Protein AF-A0AAU1T2R9-F1 (afdb_monomer)

Sequence (93 aa):
MIGGNRGLWALRVPLEHLGTRVYPDMFSLPRAYEAFTEDGRLTHPGSHERLADTICGFMRLVRADVEFVCLQRRWYEFPGDRTNAPVTHRTED

Solvent-accessible surface area (backbone atoms only — not comparable to full-atom values): 6170 Å² total; per-residue (Å²): 133,61,65,57,54,49,52,52,56,58,53,47,54,62,42,46,74,72,69,45,88,74,72,88,78,82,87,68,73,76,66,59,94,69,36,49,42,99,90,68,43,62,66,46,65,70,58,46,52,53,48,50,52,49,52,52,53,46,51,50,51,51,46,43,62,71,74,52,64,76,75,57,91,71,81,79,70,54,99,86,59,82,75,90,68,83,87,87,77,88,83,89,128

Structure (mmCIF, N/CA/C/O backbone):
data_AF-A0AAU1T2R9-F1
#
_entry.id   AF-A0AAU1T2R9-F1
#
loop_
_atom_site.group_PDB
_atom_site.id
_atom_site.type_symbol
_atom_site.label_atom_id
_atom_site.label_alt_id
_atom_site.label_comp_id
_atom_site.label_asym_id
_atom_site.label_entity_id
_atom_site.label_seq_id
_atom_site.pdbx_PDB_ins_code
_atom_site.Cartn_x
_atom_site.Cartn_y
_atom_site.Cartn_z
_atom_site.occupancy
_atom_site.B_iso_or_equiv
_atom_site.auth_seq_id
_atom_site.auth_comp_id
_atom_site.auth_asym_id
_atom_site.auth_atom_id
_atom_site.pdbx_PDB_model_num
ATOM 1 N N . MET A 1 1 ? 4.289 14.247 -10.758 1.00 59.75 1 MET A N 1
ATOM 2 C CA . MET A 1 1 ? 3.608 12.960 -10.488 1.00 59.75 1 MET A CA 1
ATOM 3 C C . MET A 1 1 ? 2.321 13.219 -9.704 1.00 59.75 1 MET A C 1
ATOM 5 O O . MET A 1 1 ? 2.327 13.106 -8.490 1.00 59.75 1 MET A O 1
ATOM 9 N N . ILE A 1 2 ? 1.243 13.664 -10.366 1.00 70.44 2 ILE A N 1
ATOM 10 C CA . ILE A 1 2 ? 0.042 14.144 -9.648 1.00 70.44 2 ILE A CA 1
ATOM 11 C C . ILE A 1 2 ? -1.171 13.213 -9.804 1.00 70.44 2 ILE A C 1
ATOM 13 O O . ILE A 1 2 ? -1.980 13.123 -8.891 1.00 70.44 2 ILE A O 1
ATOM 17 N N . GLY A 1 3 ? -1.278 12.460 -10.906 1.00 81.38 3 GLY A N 1
ATOM 18 C CA . GLY A 1 3 ? -2.393 11.526 -11.127 1.00 81.38 3 GLY A CA 1
ATOM 19 C C . GLY A 1 3 ? -2.425 10.363 -10.128 1.00 81.38 3 GLY A C 1
ATOM 20 O O . GLY A 1 3 ? -3.442 10.152 -9.480 1.00 81.38 3 GLY A O 1
ATOM 21 N N . GLY A 1 4 ? -1.295 9.668 -9.944 1.00 85.62 4 GLY A N 1
ATOM 22 C CA . GLY A 1 4 ? -1.203 8.526 -9.023 1.00 85.62 4 GLY A CA 1
ATOM 23 C C . GLY A 1 4 ? -1.517 8.897 -7.571 1.00 85.62 4 GLY A C 1
ATOM 24 O O . GLY A 1 4 ? -2.380 8.285 -6.955 1.00 85.62 4 GLY A O 1
ATOM 25 N N . ASN A 1 5 ? -0.891 9.957 -7.050 1.00 89.69 5 ASN A N 1
ATOM 26 C CA . ASN A 1 5 ? -1.147 10.415 -5.679 1.00 89.69 5 ASN A CA 1
ATOM 27 C C . ASN A 1 5 ? -2.590 10.904 -5.485 1.00 89.69 5 ASN A C 1
ATOM 29 O O . ASN A 1 5 ? -3.197 10.601 -4.465 1.00 89.69 5 ASN A O 1
ATOM 33 N N . ARG A 1 6 ? -3.174 11.596 -6.475 1.00 91.06 6 ARG A N 1
ATOM 34 C CA . ARG A 1 6 ? -4.593 11.986 -6.421 1.00 91.06 6 ARG A CA 1
ATOM 35 C C . ARG A 1 6 ? -5.522 10.779 -6.392 1.00 91.06 6 ARG A C 1
ATOM 37 O O . ARG A 1 6 ? -6.479 10.797 -5.630 1.00 91.06 6 ARG A O 1
ATOM 44 N N . GLY A 1 7 ? -5.233 9.744 -7.182 1.00 92.44 7 GLY A N 1
ATOM 45 C CA . GLY A 1 7 ? -5.990 8.493 -7.162 1.00 92.44 7 GLY A CA 1
ATOM 46 C C . GLY A 1 7 ? -5.948 7.820 -5.790 1.00 92.44 7 GLY A C 1
ATOM 47 O O . GLY A 1 7 ? -6.989 7.431 -5.273 1.00 92.44 7 GLY A O 1
ATOM 48 N N . LEU A 1 8 ? -4.771 7.762 -5.160 1.00 94.06 8 LEU A N 1
ATOM 49 C CA . LEU A 1 8 ? -4.618 7.199 -3.815 1.00 94.06 8 LEU A CA 1
ATOM 50 C C . LEU A 1 8 ? -5.344 8.025 -2.744 1.00 94.06 8 LEU A C 1
ATOM 52 O O . LEU A 1 8 ? -6.028 7.457 -1.896 1.00 94.06 8 LEU A O 1
ATOM 56 N N . TRP A 1 9 ? -5.272 9.357 -2.803 1.00 92.00 9 TRP A N 1
ATOM 57 C CA . TRP A 1 9 ? -6.032 10.220 -1.891 1.00 92.00 9 TRP A CA 1
ATOM 58 C C . TRP A 1 9 ? -7.540 10.085 -2.079 1.00 92.00 9 TRP A C 1
ATOM 60 O O . TRP A 1 9 ? -8.270 10.016 -1.094 1.00 92.00 9 TRP A O 1
ATOM 70 N N . ALA A 1 10 ? -8.004 10.002 -3.325 1.00 95.44 10 ALA A N 1
ATOM 71 C CA . ALA A 1 10 ? -9.411 9.777 -3.621 1.00 95.44 10 ALA A CA 1
ATOM 72 C C . ALA A 1 10 ? -9.881 8.400 -3.132 1.00 95.44 10 ALA A C 1
ATOM 74 O O . ALA A 1 10 ? -10.983 8.305 -2.608 1.00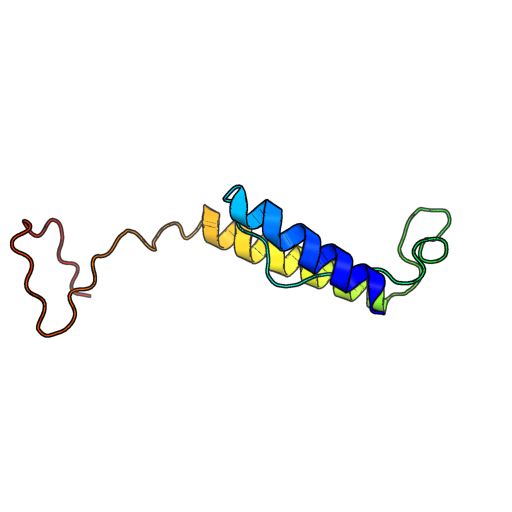 95.44 10 ALA A O 1
ATOM 75 N N . LEU A 1 11 ? -9.049 7.358 -3.254 1.00 95.12 11 LEU A N 1
ATOM 76 C CA . LEU A 1 11 ? -9.347 6.002 -2.781 1.00 95.12 11 LEU A CA 1
ATOM 77 C C . LEU A 1 11 ? -9.370 5.900 -1.250 1.00 95.12 11 LEU A C 1
ATOM 79 O O . LEU A 1 11 ? -10.156 5.133 -0.697 1.00 95.12 11 LEU A O 1
ATOM 83 N N . ARG A 1 12 ? -8.543 6.687 -0.554 1.00 95.56 12 ARG A N 1
ATOM 84 C CA . ARG A 1 12 ? -8.511 6.714 0.913 1.00 95.56 12 ARG A CA 1
ATOM 85 C C . ARG A 1 12 ? -9.876 7.058 1.508 1.00 95.56 12 ARG A C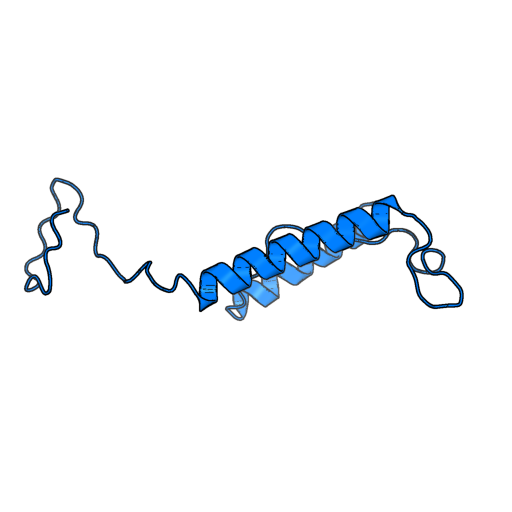 1
ATOM 87 O O . ARG A 1 12 ? -10.312 6.388 2.436 1.00 95.56 12 ARG A O 1
ATOM 94 N N . VAL A 1 13 ? -10.553 8.062 0.948 1.00 94.44 13 VAL A N 1
ATOM 95 C CA . VAL A 1 13 ? -11.834 8.566 1.465 1.00 94.44 13 VAL A CA 1
ATOM 96 C C . VAL A 1 13 ? -12.882 7.450 1.615 1.00 94.44 13 VAL A C 1
ATOM 98 O O . VAL A 1 13 ? -13.323 7.228 2.742 1.00 94.44 13 VAL A O 1
ATOM 101 N N . PRO A 1 14 ? -13.286 6.711 0.563 1.00 97.19 14 PRO A N 1
ATOM 102 C CA . PRO A 1 14 ? -14.278 5.650 0.702 1.00 97.19 14 PRO A CA 1
ATOM 103 C C . PRO A 1 14 ? -13.788 4.475 1.559 1.00 97.19 14 PRO A C 1
ATOM 105 O O . PRO A 1 14 ? -14.593 3.906 2.287 1.00 97.19 14 PRO A O 1
ATOM 108 N N . LEU A 1 15 ? -12.495 4.122 1.532 1.00 95.75 15 LEU A N 1
ATOM 109 C CA . LEU A 1 15 ? -11.966 3.043 2.378 1.00 95.75 15 LEU A CA 1
ATOM 110 C C . LEU A 1 15 ? -12.117 3.361 3.870 1.00 95.75 15 LEU A C 1
ATOM 112 O O . LEU A 1 15 ? -12.573 2.514 4.639 1.00 95.75 15 LEU A O 1
ATOM 116 N N . GLU A 1 16 ? -11.794 4.589 4.271 1.00 95.12 16 GLU A N 1
ATOM 117 C CA . GLU A 1 16 ? -11.967 5.037 5.655 1.00 95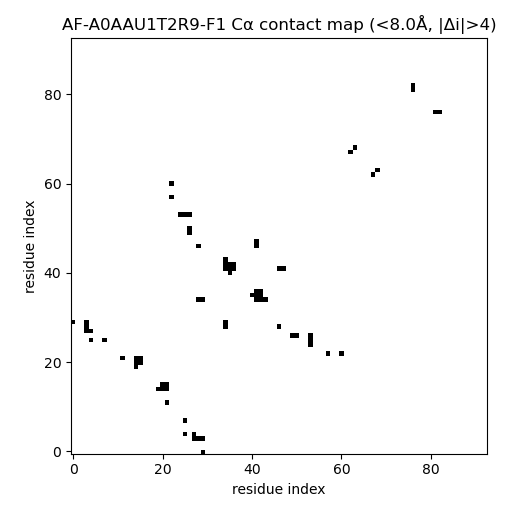.12 16 GLU A CA 1
ATOM 118 C C . GLU A 1 16 ? -13.450 5.130 6.041 1.00 95.12 16 GLU A C 1
ATOM 120 O O . GLU A 1 16 ? -13.811 4.737 7.149 1.00 95.12 16 GLU A O 1
ATOM 125 N N . HIS A 1 17 ? -14.333 5.541 5.121 1.00 93.44 17 HIS A N 1
ATOM 126 C CA . HIS A 1 17 ? -15.787 5.519 5.356 1.00 93.44 17 HIS A CA 1
ATOM 127 C C . HIS A 1 17 ? -16.342 4.099 5.551 1.00 93.44 17 HIS A C 1
ATOM 129 O O . HIS A 1 17 ? -17.331 3.924 6.258 1.00 93.44 17 HIS A O 1
ATOM 135 N N . LEU A 1 18 ? -15.702 3.083 4.966 1.00 96.75 18 LEU A N 1
ATOM 136 C CA . LEU A 1 18 ? -16.033 1.671 5.181 1.00 96.75 18 LEU A CA 1
ATOM 137 C C . LEU A 1 18 ? -15.420 1.096 6.472 1.00 96.75 18 LEU A C 1
ATOM 139 O O . LEU A 1 18 ? -15.534 -0.101 6.723 1.00 96.75 18 LEU A O 1
ATOM 143 N N . GLY A 1 19 ? -14.760 1.922 7.290 1.00 92.62 19 GLY A N 1
ATOM 144 C CA . GLY A 1 19 ? -14.113 1.499 8.533 1.00 92.62 19 GLY A CA 1
ATOM 145 C C . GLY A 1 19 ? -12.739 0.854 8.339 1.00 92.62 19 GLY A C 1
ATOM 146 O O . GLY A 1 19 ? -12.193 0.285 9.283 1.00 92.62 19 GLY A O 1
ATOM 147 N N . THR A 1 20 ? -12.152 0.936 7.140 1.00 93.12 20 THR A N 1
ATOM 148 C CA . THR A 1 20 ? -10.799 0.420 6.895 1.00 93.12 20 THR A CA 1
ATOM 149 C C . THR A 1 20 ? -9.761 1.351 7.516 1.00 93.12 20 THR A C 1
ATOM 151 O O . THR A 1 20 ? -9.735 2.547 7.223 1.00 93.12 20 THR A O 1
ATOM 154 N 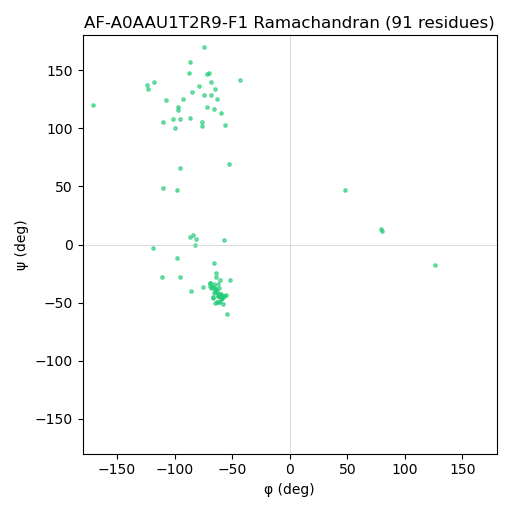N . ARG A 1 21 ? -8.837 0.802 8.312 1.00 91.19 21 ARG A N 1
ATOM 155 C CA . ARG A 1 21 ? -7.636 1.527 8.748 1.00 91.19 21 ARG A CA 1
ATOM 156 C C . ARG A 1 21 ? -6.627 1.584 7.600 1.00 91.19 21 ARG A C 1
ATOM 158 O O . ARG A 1 21 ? -5.937 0.605 7.326 1.00 91.19 21 ARG A O 1
ATOM 165 N N . VAL A 1 22 ? -6.538 2.727 6.926 1.00 93.00 22 VAL A N 1
ATOM 166 C CA . VAL A 1 22 ? -5.609 2.9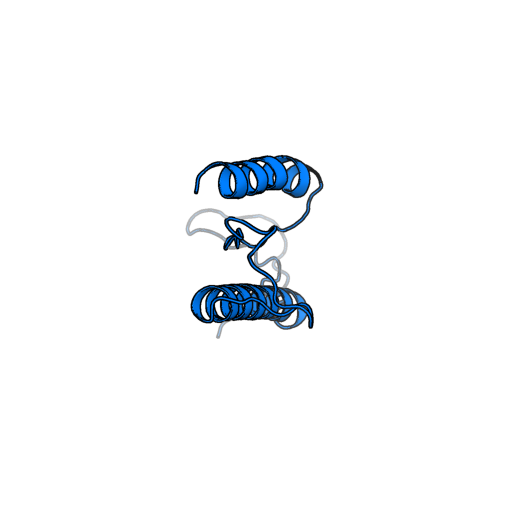31 5.802 1.00 93.00 22 VAL A CA 1
ATOM 167 C C . VAL A 1 22 ? -4.224 3.336 6.321 1.00 93.00 22 VAL A C 1
ATOM 169 O O . VAL A 1 22 ? -4.103 4.231 7.157 1.00 93.00 22 VAL A O 1
ATOM 172 N N . TYR A 1 23 ? -3.169 2.680 5.829 1.00 94.88 23 TYR A N 1
ATOM 173 C CA . TYR A 1 23 ? -1.783 3.044 6.140 1.00 94.88 23 TYR A CA 1
ATOM 174 C C . TYR A 1 23 ? -1.448 4.437 5.568 1.00 94.88 23 TYR A C 1
ATOM 176 O O . TYR A 1 23 ? -1.806 4.705 4.419 1.00 94.88 23 TYR A O 1
ATOM 184 N N . PRO A 1 24 ? -0.811 5.342 6.339 1.00 92.06 24 PRO A N 1
ATOM 185 C CA . PRO A 1 24 ? -0.631 6.734 5.925 1.00 92.06 24 PRO A CA 1
ATOM 186 C C . PRO A 1 24 ? 0.345 6.914 4.759 1.00 92.06 24 PRO A C 1
ATOM 188 O O . PRO A 1 24 ? 0.111 7.781 3.912 1.00 92.06 24 PRO A O 1
ATOM 191 N N . ASP A 1 25 ? 1.413 6.114 4.699 1.00 94.31 25 ASP A N 1
ATOM 192 C CA . ASP A 1 25 ? 2.405 6.243 3.635 1.00 94.31 25 ASP A CA 1
ATOM 193 C C . ASP A 1 25 ? 1.899 5.583 2.353 1.00 94.31 25 ASP A C 1
ATOM 195 O O . ASP A 1 25 ? 1.335 4.487 2.349 1.00 94.31 25 ASP A O 1
ATOM 199 N N . MET A 1 26 ? 2.110 6.279 1.238 1.00 92.94 26 MET A N 1
ATOM 200 C CA . MET A 1 26 ? 1.565 5.916 -0.062 1.00 92.94 26 MET A CA 1
ATOM 201 C C . MET A 1 26 ? 2.678 5.748 -1.089 1.00 92.94 26 MET A C 1
ATOM 203 O O . MET A 1 26 ? 3.534 6.619 -1.263 1.00 92.94 26 MET A O 1
ATOM 207 N N . PHE A 1 27 ? 2.605 4.656 -1.845 1.00 94.88 27 PHE A N 1
ATOM 208 C CA . PHE A 1 27 ? 3.479 4.404 -2.980 1.00 94.88 27 PHE A CA 1
ATOM 209 C C . PHE A 1 27 ? 2.706 4.579 -4.287 1.00 94.88 27 PHE A C 1
ATOM 211 O O . PHE A 1 27 ? 1.695 3.919 -4.516 1.00 94.88 27 PHE A O 1
ATOM 218 N N . SER A 1 28 ? 3.199 5.445 -5.173 1.00 93.38 28 SER A N 1
ATOM 219 C CA . SER A 1 28 ? 2.715 5.534 -6.550 1.00 93.38 28 SER A CA 1
ATOM 220 C C . SER A 1 28 ? 3.866 5.356 -7.535 1.00 93.38 28 SER A C 1
ATOM 222 O O . SER A 1 28 ? 4.961 5.895 -7.350 1.00 93.38 28 SER A O 1
ATOM 224 N N . LEU A 1 29 ? 3.601 4.574 -8.583 1.00 93.38 29 LEU A N 1
ATOM 225 C CA . LEU A 1 29 ? 4.576 4.203 -9.601 1.00 93.38 29 LEU A CA 1
ATOM 226 C C . LEU A 1 29 ? 4.366 5.051 -10.866 1.00 93.38 29 LEU A C 1
ATOM 228 O O . LEU A 1 29 ? 3.368 4.865 -11.570 1.00 93.38 29 LEU A O 1
ATOM 232 N N . PRO A 1 30 ? 5.257 6.008 -11.175 1.00 89.69 30 PRO A N 1
ATOM 233 C CA . PRO A 1 30 ? 5.171 6.760 -12.420 1.00 89.69 30 PRO A CA 1
ATOM 234 C C . PRO A 1 30 ? 5.512 5.862 -13.613 1.00 89.69 30 PRO A C 1
ATOM 236 O O . PRO A 1 30 ? 6.356 4.980 -13.500 1.00 89.69 30 PRO A O 1
ATOM 239 N N . ARG A 1 31 ? 4.876 6.118 -14.768 1.00 91.00 31 ARG A N 1
ATOM 240 C CA . ARG A 1 31 ? 5.107 5.376 -16.025 1.00 91.00 31 ARG A CA 1
ATOM 241 C C . ARG A 1 31 ? 5.081 3.853 -15.831 1.00 91.00 31 ARG A C 1
ATOM 243 O O . ARG A 1 31 ? 5.948 3.150 -16.330 1.00 91.00 31 ARG A O 1
ATOM 250 N N . ALA A 1 32 ? 4.072 3.344 -15.120 1.00 91.19 32 ALA A N 1
ATOM 251 C CA . ALA A 1 32 ? 3.969 1.922 -14.783 1.00 91.19 32 ALA A CA 1
ATOM 252 C C . ALA A 1 32 ? 4.108 0.980 -15.998 1.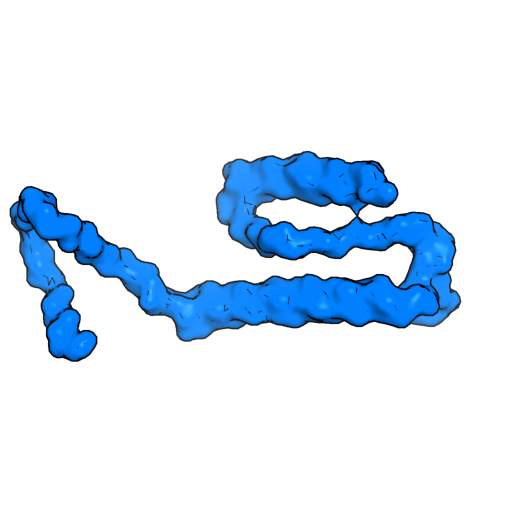00 91.19 32 ALA A C 1
ATOM 254 O O . ALA A 1 32 ? 4.653 -0.103 -15.855 1.00 91.19 32 ALA A O 1
ATOM 255 N N . TYR A 1 33 ? 3.696 1.413 -17.194 1.00 91.44 33 TYR A N 1
ATOM 256 C CA . TYR A 1 33 ? 3.823 0.653 -18.445 1.00 91.44 33 TYR A CA 1
ATOM 257 C C . TYR A 1 33 ? 5.275 0.408 -18.914 1.00 91.44 33 TYR A C 1
ATOM 259 O O . TYR A 1 33 ? 5.495 -0.457 -19.750 1.00 91.44 33 TYR A O 1
ATOM 267 N N . GLU A 1 34 ? 6.257 1.133 -18.374 1.00 94.88 34 GLU A N 1
ATOM 268 C CA . GLU A 1 34 ? 7.700 0.948 -18.622 1.00 94.88 34 GLU A CA 1
ATOM 269 C C . GLU A 1 34 ? 8.480 0.606 -17.340 1.00 94.88 34 GLU A C 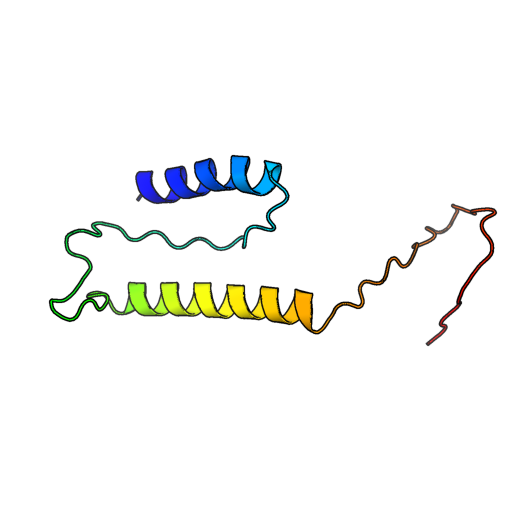1
ATOM 271 O O . GLU A 1 34 ? 9.696 0.422 -17.356 1.00 94.88 34 GLU A O 1
ATOM 276 N N . ALA A 1 35 ? 7.804 0.576 -16.192 1.00 94.75 35 ALA A N 1
ATOM 277 C CA . ALA A 1 35 ? 8.455 0.465 -14.892 1.00 94.75 35 ALA A CA 1
ATOM 278 C C . ALA A 1 35 ? 8.814 -0.977 -14.511 1.00 94.75 35 ALA A C 1
ATOM 280 O O . ALA A 1 35 ? 9.368 -1.190 -13.431 1.00 94.75 35 ALA A O 1
ATOM 281 N N . PHE A 1 36 ? 8.497 -1.944 -15.374 1.00 96.69 36 PHE A N 1
ATOM 282 C CA . PHE A 1 36 ? 8.715 -3.363 -15.136 1.00 96.69 36 PHE A CA 1
ATOM 283 C C . PHE A 1 36 ? 9.680 -3.966 -16.157 1.00 96.69 36 PHE A C 1
ATOM 285 O O . PHE A 1 36 ? 9.638 -3.635 -17.341 1.00 96.69 36 PHE A O 1
ATOM 292 N N . THR A 1 37 ? 10.556 -4.842 -15.682 1.00 96.00 37 THR A N 1
ATOM 293 C CA . THR A 1 37 ? 11.379 -5.730 -16.502 1.00 96.00 37 THR A CA 1
ATOM 294 C C . THR A 1 37 ? 10.530 -6.876 -17.060 1.00 96.00 37 THR A C 1
ATOM 296 O O . THR A 1 37 ? 9.394 -7.091 -16.634 1.00 96.00 37 THR A O 1
ATOM 299 N N . GLU A 1 38 ? 11.084 -7.650 -17.994 1.00 95.19 38 GLU A N 1
ATOM 300 C CA . GLU A 1 38 ? 10.401 -8.814 -18.577 1.00 95.19 38 GLU A CA 1
ATOM 301 C C . GLU A 1 38 ? 10.054 -9.890 -17.529 1.00 95.19 38 GLU A C 1
ATOM 303 O O . GLU A 1 38 ? 9.018 -10.542 -17.625 1.00 95.19 38 GLU A O 1
ATOM 308 N N . ASP A 1 39 ? 10.858 -10.017 -16.469 1.00 95.31 39 ASP A N 1
ATOM 309 C CA . ASP A 1 39 ? 10.601 -10.889 -15.316 1.00 95.31 39 ASP A CA 1
ATOM 310 C C . ASP A 1 39 ? 9.678 -10.259 -14.250 1.00 95.31 39 ASP A C 1
ATOM 312 O O . ASP A 1 39 ? 9.498 -10.820 -13.169 1.00 95.31 39 ASP A O 1
ATOM 316 N N . GLY A 1 40 ? 9.076 -9.098 -14.536 1.00 93.12 40 GLY A N 1
ATOM 317 C CA . GLY A 1 40 ? 8.075 -8.451 -13.684 1.00 93.12 40 GLY A CA 1
ATOM 318 C C . GLY A 1 40 ? 8.637 -7.684 -12.484 1.00 93.12 40 GLY A C 1
ATOM 319 O O . GLY A 1 40 ? 7.881 -7.311 -11.585 1.00 93.12 40 GLY A O 1
ATOM 320 N N . ARG A 1 41 ? 9.948 -7.423 -12.439 1.00 94.69 41 ARG A N 1
ATOM 321 C CA . ARG A 1 41 ? 10.584 -6.624 -11.379 1.00 94.69 41 ARG A CA 1
ATOM 322 C C . ARG A 1 41 ? 10.532 -5.142 -11.702 1.00 94.69 41 ARG A C 1
ATOM 324 O O . ARG A 1 41 ? 10.454 -4.753 -12.859 1.00 94.69 41 ARG A O 1
ATOM 331 N N . LEU A 1 42 ? 10.634 -4.296 -10.679 1.00 95.88 42 LEU A N 1
ATOM 332 C CA . LEU A 1 42 ? 10.770 -2.856 -10.890 1.00 95.88 42 LEU A CA 1
ATOM 333 C C . LEU A 1 42 ? 12.130 -2.533 -11.516 1.00 95.88 42 LEU A C 1
ATOM 335 O O . LEU A 1 42 ? 13.167 -2.929 -10.987 1.00 95.88 42 LEU A O 1
ATOM 339 N N . THR A 1 43 ? 12.124 -1.772 -12.609 1.00 95.00 43 THR A N 1
ATOM 340 C CA . THR A 1 43 ? 13.345 -1.396 -13.344 1.00 95.00 43 THR A CA 1
ATOM 341 C C . THR A 1 43 ? 14.228 -0.432 -12.557 1.00 95.00 43 THR A C 1
ATOM 343 O O . THR A 1 43 ? 15.451 -0.481 -12.663 1.00 95.00 43 THR A O 1
ATOM 346 N N . HIS A 1 44 ? 13.622 0.451 -11.758 1.00 94.12 44 HIS A N 1
ATOM 347 C CA . HIS A 1 44 ? 14.338 1.477 -11.007 1.00 94.12 44 HIS A CA 1
ATOM 348 C C . HIS A 1 44 ? 14.595 1.036 -9.553 1.00 94.12 44 HIS A C 1
ATOM 350 O O . HIS A 1 44 ? 13.630 0.907 -8.788 1.00 94.12 44 HIS A O 1
ATOM 356 N N . PRO A 1 45 ? 15.864 0.912 -9.106 1.00 92.69 45 PRO A N 1
ATOM 357 C CA . PRO A 1 45 ? 16.199 0.490 -7.741 1.00 92.69 45 PRO A CA 1
ATOM 358 C C . PRO A 1 45 ? 15.542 1.354 -6.657 1.00 92.69 45 PRO A C 1
ATOM 360 O O . PRO A 1 45 ? 14.917 0.833 -5.743 1.00 92.69 45 PRO A O 1
ATOM 363 N N . GLY A 1 46 ? 15.540 2.680 -6.823 1.00 94.56 46 GLY A N 1
ATOM 364 C CA . GLY A 1 46 ? 14.867 3.577 -5.873 1.00 94.56 46 GLY A CA 1
ATOM 365 C C . GLY A 1 46 ? 13.340 3.396 -5.786 1.00 94.56 46 GLY A C 1
ATOM 366 O O . GLY A 1 46 ? 12.742 3.708 -4.760 1.00 94.56 46 GLY A O 1
ATOM 367 N N . SER A 1 47 ? 12.675 2.881 -6.829 1.00 94.19 47 SER A N 1
ATOM 368 C CA . SER A 1 47 ? 11.249 2.526 -6.742 1.00 94.19 47 SER A CA 1
ATOM 369 C C . SER A 1 47 ? 11.059 1.2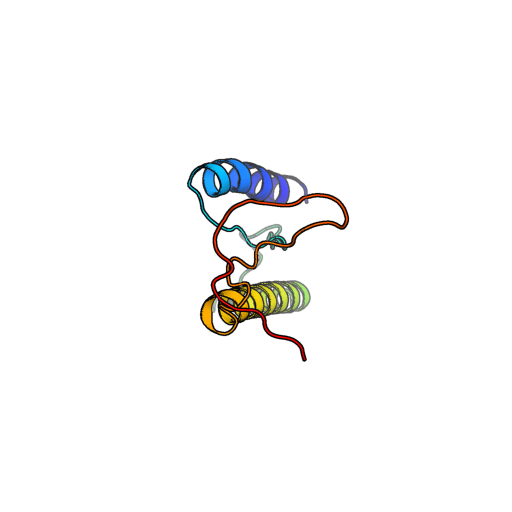30 -5.965 1.00 94.19 47 SER A C 1
ATOM 371 O O . SER A 1 47 ? 10.106 1.124 -5.198 1.00 94.19 47 SER A O 1
ATOM 373 N N . HIS A 1 48 ? 11.978 0.279 -6.136 1.00 94.81 48 HIS A N 1
ATOM 374 C CA . HIS A 1 48 ? 12.003 -0.960 -5.372 1.00 94.81 48 HIS A CA 1
ATOM 375 C C . HIS A 1 48 ? 12.227 -0.698 -3.877 1.00 94.81 48 HIS A C 1
ATOM 377 O O . HIS A 1 48 ? 11.444 -1.172 -3.061 1.00 94.81 48 HIS A O 1
ATOM 383 N N . GLU A 1 49 ? 13.229 0.107 -3.519 1.00 96.19 49 GLU A N 1
ATOM 384 C CA . GLU A 1 49 ? 13.517 0.496 -2.129 1.00 96.19 49 GLU A CA 1
ATOM 385 C C . GLU A 1 49 ? 12.316 1.188 -1.478 1.00 96.19 49 GLU A C 1
ATOM 387 O O . GLU A 1 49 ? 11.829 0.743 -0.444 1.00 96.19 49 GLU A O 1
ATOM 392 N N . ARG A 1 50 ? 11.746 2.205 -2.134 1.00 95.69 50 ARG A N 1
ATOM 393 C CA . ARG A 1 50 ? 10.574 2.919 -1.604 1.00 95.69 50 ARG A CA 1
ATOM 394 C C . ARG A 1 50 ? 9.351 2.021 -1.427 1.00 95.69 50 ARG A C 1
ATOM 396 O O . ARG A 1 50 ? 8.592 2.209 -0.476 1.00 95.69 50 ARG A O 1
ATOM 403 N N . LEU A 1 51 ? 9.124 1.080 -2.345 1.00 96.06 51 LEU A N 1
ATOM 404 C CA . LEU A 1 51 ? 8.043 0.106 -2.209 1.00 96.06 51 LEU A CA 1
ATOM 405 C C . LEU A 1 51 ? 8.308 -0.834 -1.026 1.00 96.06 51 LEU A C 1
ATOM 407 O O . LEU A 1 51 ? 7.407 -1.048 -0.216 1.00 96.06 51 LEU A O 1
ATOM 411 N N . ALA A 1 52 ? 9.533 -1.350 -0.905 1.00 96.88 52 ALA A N 1
ATOM 412 C CA . ALA A 1 52 ? 9.938 -2.212 0.199 1.00 96.88 52 ALA A CA 1
ATOM 413 C C . ALA A 1 52 ? 9.763 -1.508 1.552 1.00 96.88 52 ALA A C 1
ATOM 415 O O . ALA A 1 52 ? 9.132 -2.069 2.445 1.00 96.88 52 ALA A O 1
ATOM 416 N N . ASP A 1 53 ? 10.206 -0.255 1.675 1.00 97.62 53 ASP A N 1
ATOM 417 C CA . ASP A 1 53 ? 10.046 0.550 2.889 1.00 97.62 53 ASP A CA 1
ATOM 418 C C . ASP A 1 53 ? 8.571 0.763 3.246 1.00 97.62 53 ASP A C 1
ATOM 420 O O . ASP A 1 53 ? 8.182 0.597 4.404 1.00 97.62 53 ASP A O 1
ATOM 424 N N . THR A 1 54 ? 7.729 1.057 2.247 1.00 97.62 54 THR A N 1
ATOM 425 C CA . THR A 1 54 ? 6.280 1.232 2.444 1.00 97.62 54 THR A CA 1
ATOM 426 C C . THR A 1 54 ? 5.639 -0.060 2.965 1.00 97.62 54 THR A C 1
ATOM 428 O O . THR A 1 54 ? 4.854 -0.028 3.913 1.00 97.62 54 THR A O 1
ATOM 431 N N . ILE A 1 55 ? 6.000 -1.215 2.392 1.00 97.62 55 ILE A N 1
ATOM 432 C CA . ILE A 1 55 ? 5.501 -2.528 2.830 1.00 97.62 55 ILE A CA 1
ATOM 433 C C . ILE A 1 55 ? 6.011 -2.855 4.237 1.00 97.62 55 ILE A C 1
ATOM 435 O O . ILE A 1 55 ? 5.229 -3.275 5.088 1.00 97.62 55 ILE A O 1
ATOM 439 N N . CYS A 1 56 ? 7.297 -2.642 4.520 1.00 98.25 56 CYS A N 1
ATOM 440 C CA . CYS A 1 56 ? 7.864 -2.867 5.847 1.00 98.25 56 CYS A CA 1
ATOM 441 C C . CYS A 1 56 ? 7.181 -1.994 6.907 1.00 98.25 56 CYS A C 1
ATOM 443 O O . CYS A 1 56 ? 6.862 -2.482 7.993 1.00 98.25 56 CYS A O 1
ATOM 445 N N . GLY A 1 57 ? 6.923 -0.723 6.598 1.00 97.12 57 GLY A N 1
ATOM 446 C CA . GLY A 1 57 ? 6.186 0.189 7.463 1.00 97.12 57 GLY A CA 1
ATOM 447 C C . GLY A 1 57 ? 4.743 -0.261 7.711 1.00 97.12 57 GLY A C 1
ATOM 448 O O . GLY A 1 57 ? 4.300 -0.298 8.862 1.00 97.12 57 GLY A O 1
ATOM 449 N N . PHE A 1 58 ? 4.039 -0.703 6.665 1.00 97.00 58 PHE A N 1
ATOM 450 C CA . PHE A 1 58 ? 2.704 -1.289 6.792 1.00 97.00 58 PHE A CA 1
ATOM 451 C C . PHE A 1 58 ? 2.707 -2.539 7.682 1.00 97.00 58 PHE A C 1
ATOM 453 O O . PHE A 1 58 ? 1.907 -2.637 8.610 1.00 97.00 58 PHE A O 1
ATOM 460 N N . MET A 1 59 ? 3.649 -3.461 7.470 1.00 97.44 59 MET A N 1
ATOM 461 C CA . MET A 1 59 ? 3.768 -4.677 8.281 1.00 97.44 59 MET A CA 1
ATOM 462 C C . MET A 1 59 ? 4.074 -4.365 9.746 1.00 97.44 59 MET A C 1
ATOM 464 O O . MET A 1 59 ? 3.571 -5.055 10.627 1.00 97.44 59 MET A O 1
ATOM 468 N N . ARG A 1 60 ? 4.844 -3.307 10.036 1.00 94.62 60 ARG A N 1
ATOM 469 C CA . ARG A 1 60 ? 5.050 -2.831 11.413 1.00 94.62 60 ARG A CA 1
ATOM 470 C C . ARG A 1 60 ? 3.757 -2.314 12.039 1.00 94.62 60 ARG A C 1
ATOM 472 O O . ARG A 1 60 ? 3.521 -2.605 13.207 1.00 94.62 60 ARG A O 1
ATOM 479 N N . LEU A 1 61 ? 2.919 -1.593 11.285 1.00 92.00 61 LEU A N 1
ATOM 480 C CA . LEU A 1 61 ? 1.603 -1.163 11.768 1.00 92.00 61 LEU A CA 1
ATOM 481 C C . LEU A 1 61 ? 0.709 -2.368 12.073 1.00 92.00 61 LEU A C 1
ATOM 483 O O . LEU A 1 61 ? 0.147 -2.435 13.160 1.00 92.00 61 LEU A O 1
ATOM 487 N N . VAL A 1 62 ? 0.603 -3.319 11.140 1.00 93.19 62 VAL A N 1
ATOM 488 C CA . VAL A 1 62 ? -0.197 -4.542 11.325 1.00 93.19 62 VAL A CA 1
ATOM 489 C C . VAL A 1 62 ? 0.303 -5.328 12.530 1.00 93.19 62 VAL A C 1
ATOM 491 O O . VAL A 1 62 ? -0.484 -5.720 13.384 1.00 93.19 62 VAL A O 1
ATOM 494 N N . ARG A 1 63 ? 1.623 -5.509 12.641 1.00 92.00 63 ARG A N 1
ATOM 495 C CA . ARG A 1 63 ? 2.240 -6.165 13.791 1.00 92.00 63 ARG A CA 1
ATOM 496 C C . ARG A 1 63 ? 1.880 -5.458 15.089 1.00 92.00 63 ARG A C 1
ATOM 498 O O . ARG A 1 63 ? 1.541 -6.123 16.056 1.00 92.00 63 ARG A O 1
ATOM 505 N N . ALA A 1 64 ? 1.925 -4.128 15.111 1.00 88.81 64 ALA A N 1
ATOM 506 C CA . ALA A 1 64 ? 1.567 -3.384 16.305 1.00 88.81 64 ALA A CA 1
ATOM 507 C C . ALA A 1 64 ? 0.084 -3.520 16.674 1.00 88.81 64 ALA A C 1
ATOM 509 O O . ALA A 1 64 ? -0.239 -3.624 17.851 1.00 88.81 64 ALA A O 1
ATOM 510 N N . ASP A 1 65 ? -0.797 -3.569 15.679 1.00 85.88 65 ASP A N 1
ATOM 511 C CA . ASP A 1 65 ? -2.238 -3.749 15.869 1.00 85.88 65 ASP A CA 1
ATOM 512 C C . ASP A 1 65 ? -2.582 -5.157 16.397 1.00 85.88 65 ASP A C 1
ATOM 514 O O . ASP A 1 65 ? -3.437 -5.296 17.267 1.00 85.88 65 ASP A O 1
ATOM 518 N N . VAL A 1 66 ? -1.869 -6.192 15.933 1.00 87.62 66 VAL A N 1
ATOM 519 C CA . VAL A 1 66 ? -2.104 -7.595 16.323 1.00 87.62 66 VAL A CA 1
ATOM 520 C C . VAL A 1 66 ? -1.371 -7.995 17.607 1.00 87.62 66 VAL A C 1
ATOM 522 O O . VAL A 1 66 ? -1.919 -8.739 18.417 1.00 87.62 66 VAL A O 1
ATOM 525 N N . GLU A 1 67 ? -0.131 -7.544 17.805 1.00 83.94 67 GLU A N 1
ATOM 526 C CA . GLU A 1 67 ? 0.715 -7.976 18.928 1.00 83.94 67 GLU A CA 1
ATOM 527 C C . GLU A 1 67 ? 0.657 -7.019 20.129 1.00 83.94 67 GLU A C 1
ATOM 529 O O . GLU A 1 67 ? 0.820 -7.462 21.265 1.00 83.94 67 GLU A O 1
ATOM 534 N N . PHE A 1 68 ? 0.389 -5.723 19.918 1.00 75.50 68 PHE A N 1
ATOM 535 C CA . PHE A 1 68 ? 0.313 -4.716 20.986 1.00 75.50 68 PHE A CA 1
ATOM 536 C C . PHE A 1 68 ? -1.125 -4.227 21.213 1.00 75.50 68 PHE A C 1
ATOM 538 O O . PHE A 1 68 ? -1.367 -3.030 21.362 1.00 75.50 68 PHE A O 1
ATOM 545 N N . VAL A 1 69 ? -2.077 -5.163 21.332 1.00 58.72 69 VAL A N 1
ATOM 546 C CA . VAL A 1 69 ? -3.524 -4.951 21.613 1.00 58.72 69 VAL A CA 1
ATOM 547 C C . VAL A 1 69 ? -3.802 -4.168 22.927 1.00 58.72 69 VAL A C 1
ATOM 549 O O . VAL A 1 69 ? -4.941 -3.902 23.306 1.00 58.72 69 VAL A O 1
ATOM 552 N N . CYS A 1 70 ? -2.766 -3.701 23.621 1.00 53.91 70 CYS A N 1
ATOM 553 C CA . CYS A 1 70 ? -2.816 -3.000 24.897 1.00 53.91 70 CYS A CA 1
ATOM 554 C C . CYS A 1 70 ? -2.733 -1.467 24.769 1.00 53.91 70 CYS A C 1
ATOM 556 O O . CYS A 1 70 ? -2.056 -0.818 25.558 1.00 53.91 70 CYS A O 1
ATOM 558 N N . LEU A 1 71 ? -3.502 -0.859 23.870 1.00 49.00 71 LEU A N 1
ATOM 559 C CA . LEU A 1 71 ? -4.325 0.264 24.328 1.00 49.00 71 LEU A CA 1
ATOM 560 C C . LEU A 1 71 ? -5.701 -0.326 24.629 1.00 49.00 71 LEU A C 1
ATOM 562 O O . LEU A 1 71 ? -6.695 -0.045 23.961 1.00 49.00 71 LEU A O 1
ATOM 566 N N . GLN A 1 72 ? -5.743 -1.188 25.657 1.00 46.53 72 GLN A N 1
ATOM 567 C CA . GLN A 1 72 ? -6.983 -1.440 26.381 1.00 46.53 72 GLN A CA 1
ATOM 568 C C . GLN A 1 72 ? -7.648 -0.085 26.602 1.00 46.53 72 GLN A C 1
ATOM 570 O O . GLN A 1 72 ? -6.941 0.889 26.857 1.00 46.53 72 GLN A O 1
ATOM 575 N N . ARG A 1 73 ? -8.976 -0.032 26.494 1.00 48.00 73 ARG A N 1
ATOM 576 C CA . ARG A 1 73 ? -9.831 1.113 26.831 1.00 48.00 73 ARG A CA 1
ATOM 577 C C . ARG A 1 73 ? -9.567 1.608 28.265 1.00 48.00 73 ARG A C 1
ATOM 579 O O . ARG A 1 73 ? -10.397 1.434 29.152 1.00 48.00 73 ARG A O 1
ATOM 586 N N . ARG A 1 74 ? -8.400 2.191 28.515 1.00 50.31 74 ARG A N 1
ATOM 587 C CA . ARG A 1 74 ? -8.055 2.883 29.739 1.00 50.31 74 ARG A CA 1
ATOM 588 C C . ARG A 1 74 ? -8.774 4.206 29.618 1.00 50.31 74 ARG A C 1
ATOM 590 O O . ARG A 1 74 ? -8.436 5.048 28.792 1.00 50.31 74 ARG A O 1
ATOM 597 N N . TRP A 1 75 ? -9.848 4.318 30.382 1.00 51.19 75 TRP A N 1
ATOM 598 C CA . TRP A 1 75 ? -10.451 5.601 30.666 1.00 51.19 75 TRP A CA 1
ATOM 599 C C . TRP A 1 75 ? -9.386 6.442 31.364 1.00 51.19 75 TRP A C 1
ATOM 601 O O . TRP A 1 75 ? -8.934 6.094 32.452 1.00 51.19 75 TRP A O 1
ATOM 611 N N . TYR A 1 76 ? -8.935 7.497 30.695 1.00 55.59 76 TYR A N 1
ATOM 612 C CA . TYR A 1 76 ? -8.090 8.505 31.312 1.00 55.59 76 TYR A CA 1
ATOM 613 C C . TYR A 1 76 ? -9.023 9.526 31.964 1.00 55.59 76 TYR A C 1
ATOM 615 O O . TYR A 1 76 ? -9.708 10.268 31.263 1.00 55.59 76 TYR A O 1
ATOM 623 N N . GLU A 1 77 ? -9.081 9.538 33.295 1.00 55.44 77 GLU A N 1
ATOM 624 C CA . GLU A 1 77 ? -9.656 10.667 34.027 1.00 55.44 77 GLU A CA 1
ATOM 625 C C . GLU A 1 77 ? -8.674 11.839 33.924 1.00 55.44 77 GLU A C 1
ATOM 627 O O . GLU A 1 77 ? -7.522 11.748 34.357 1.00 55.44 77 GLU A O 1
ATOM 632 N N . PHE A 1 78 ? -9.109 12.944 33.319 1.00 56.00 78 PHE A N 1
ATOM 633 C CA . PHE A 1 78 ? -8.364 14.197 33.386 1.00 56.00 78 PHE A CA 1
ATOM 634 C C . PHE A 1 78 ? -8.486 14.775 34.806 1.00 56.00 78 PHE A C 1
ATOM 636 O O . PHE A 1 78 ? -9.542 14.620 35.426 1.00 56.00 78 PHE A O 1
ATOM 643 N N . PRO A 1 79 ? -7.460 15.463 35.347 1.00 47.97 79 PRO A N 1
ATOM 644 C CA . PRO A 1 79 ? -7.550 16.091 36.664 1.00 47.97 79 PRO A CA 1
ATOM 645 C C . PRO A 1 79 ? -8.740 17.064 36.726 1.00 47.97 79 PRO A C 1
ATOM 647 O O . PRO A 1 79 ? -8.679 18.165 36.186 1.00 47.97 79 PRO A O 1
ATOM 650 N N . GLY A 1 80 ? -9.832 16.636 37.364 1.00 60.19 80 GLY A N 1
ATOM 651 C CA . GLY A 1 80 ? -11.073 17.407 37.498 1.00 60.19 80 GLY A CA 1
ATOM 652 C C . GLY A 1 80 ? -12.339 16.685 37.031 1.00 60.19 80 GLY A C 1
ATOM 653 O O . GLY A 1 80 ? -13.422 17.073 37.461 1.00 60.19 80 GLY A O 1
ATOM 654 N N . ASP A 1 81 ? -12.221 15.622 36.232 1.00 59.38 81 ASP A N 1
ATOM 655 C CA . ASP A 1 81 ? -13.370 14.875 35.713 1.00 59.38 81 ASP A CA 1
ATOM 656 C C . ASP A 1 81 ? -13.582 13.607 36.555 1.00 59.38 81 ASP A C 1
ATOM 658 O O . ASP A 1 81 ? -12.844 12.631 36.437 1.00 59.38 81 ASP A O 1
ATOM 662 N N . ARG A 1 82 ? -14.538 13.644 37.493 1.00 57.25 82 ARG A N 1
ATOM 663 C CA . ARG A 1 82 ? -14.878 12.488 38.341 1.00 57.25 82 ARG A CA 1
ATOM 664 C C . ARG A 1 82 ? -16.074 11.762 37.743 1.00 57.25 82 ARG A C 1
ATOM 666 O O . ARG A 1 82 ? -17.174 12.311 37.725 1.00 57.25 82 ARG A O 1
ATOM 673 N N . THR A 1 83 ? -15.886 10.518 37.311 1.00 59.94 83 THR A N 1
ATOM 674 C CA . THR A 1 83 ? -17.008 9.633 36.978 1.00 59.94 83 THR A CA 1
ATOM 675 C C . THR A 1 83 ? -17.489 8.879 38.221 1.00 59.94 83 THR A C 1
ATOM 677 O O . THR A 1 83 ? -16.709 8.551 39.110 1.00 59.94 83 THR A O 1
ATOM 680 N N . ASN A 1 84 ? -18.790 8.585 38.289 1.00 63.03 84 ASN A N 1
ATOM 681 C CA . ASN A 1 84 ? -19.381 7.731 39.330 1.00 63.03 84 ASN A CA 1
ATOM 682 C C . ASN A 1 84 ? -19.321 6.234 38.966 1.00 63.03 84 ASN A C 1
ATOM 684 O O . ASN A 1 84 ? -19.934 5.406 39.640 1.00 63.03 84 ASN A O 1
ATOM 688 N N . ALA A 1 85 ? -18.651 5.877 37.866 1.00 59.53 85 ALA A N 1
ATOM 689 C CA . ALA A 1 85 ? -18.507 4.489 37.454 1.00 59.53 85 ALA A CA 1
ATOM 690 C C . ALA A 1 85 ? -17.614 3.713 38.446 1.00 59.53 85 ALA A C 1
ATOM 692 O O . ALA A 1 85 ? -16.597 4.238 38.900 1.00 59.53 85 ALA A O 1
ATOM 693 N N . PRO A 1 86 ? -17.953 2.456 38.783 1.00 56.00 86 PRO A N 1
ATOM 694 C CA . PRO A 1 86 ? -17.123 1.637 39.657 1.00 56.00 86 PRO A CA 1
ATOM 695 C C . PRO A 1 86 ? -15.751 1.376 39.015 1.00 56.00 86 PRO A C 1
ATOM 697 O O . PRO A 1 86 ? -15.656 0.876 37.892 1.00 56.00 86 PRO A O 1
ATOM 700 N N . VAL A 1 87 ? -14.683 1.716 39.741 1.00 61.44 87 VAL A N 1
ATOM 701 C CA . VAL A 1 87 ? -13.290 1.504 39.321 1.00 61.44 87 VAL A CA 1
ATOM 702 C C . VAL A 1 87 ? -13.020 0.004 39.232 1.00 61.44 87 VAL A C 1
ATOM 704 O O . VAL A 1 87 ? -13.082 -0.696 40.239 1.00 61.44 87 VAL A O 1
ATOM 707 N N . THR A 1 88 ? -12.721 -0.503 38.034 1.00 56.47 88 THR A N 1
ATOM 708 C CA . THR A 1 88 ? -12.548 -1.950 37.806 1.00 56.47 88 THR A CA 1
ATOM 709 C C . THR A 1 88 ? -11.098 -2.434 37.800 1.00 56.47 88 THR A C 1
ATOM 711 O O . THR A 1 88 ? -10.891 -3.638 37.899 1.00 56.47 88 THR A O 1
ATOM 714 N N . HIS A 1 89 ? -10.090 -1.554 37.768 1.00 49.94 89 HIS A N 1
ATOM 715 C CA . HIS A 1 89 ? -8.689 -1.912 38.042 1.00 49.94 89 HIS A CA 1
ATOM 716 C C . HIS A 1 89 ? -7.831 -0.637 38.142 1.00 49.94 89 HIS A C 1
ATOM 718 O O . HIS A 1 89 ? -7.749 0.113 37.170 1.00 49.94 89 HIS A O 1
ATOM 724 N N . ARG A 1 90 ? -7.179 -0.375 39.284 1.00 50.56 90 ARG A N 1
ATOM 725 C CA . ARG A 1 90 ? -6.055 0.578 39.346 1.00 50.56 90 ARG A CA 1
ATOM 726 C C . ARG A 1 90 ? -4.770 -0.213 39.143 1.00 50.56 90 ARG A C 1
ATOM 728 O O . ARG A 1 90 ? -4.528 -1.167 39.871 1.00 50.56 90 ARG A O 1
ATOM 735 N N . THR A 1 91 ? -3.963 0.180 38.167 1.00 42.03 91 THR A N 1
ATOM 736 C CA . THR A 1 91 ? -2.569 -0.260 38.074 1.00 42.03 91 THR A CA 1
ATOM 737 C C . THR A 1 91 ? -1.723 0.965 38.386 1.00 42.03 91 THR A C 1
ATOM 739 O O . THR A 1 91 ? -1.690 1.897 37.585 1.00 42.03 91 THR A O 1
ATOM 742 N N . GLU A 1 92 ? -1.147 0.995 39.583 1.00 40.81 92 GLU A N 1
ATOM 743 C CA . GLU A 1 92 ? -0.064 1.905 39.948 1.00 40.81 92 GLU A CA 1
ATOM 744 C C . GLU A 1 92 ? 1.225 1.115 39.726 1.00 40.81 92 GLU A C 1
ATOM 746 O O . GLU A 1 92 ? 1.443 0.150 40.446 1.00 40.81 92 GLU A O 1
ATOM 751 N N . ASP A 1 93 ? 1.981 1.463 38.684 1.00 36.25 93 ASP A N 1
ATOM 752 C CA . ASP A 1 93 ? 3.408 1.156 38.491 1.00 36.25 93 ASP A CA 1
ATOM 753 C C . ASP A 1 93 ? 3.984 2.150 37.468 1.00 36.25 93 ASP A C 1
ATOM 755 O O . ASP A 1 93 ? 3.377 2.293 36.374 1.00 36.25 93 ASP A O 1
#

pLDDT: mean 81.86, std 18.61, range [36.25, 98.25]

Radius of gyration: 21.26 Å; Cα contacts (8 Å, |Δi|>4): 37; chains: 1; bounding box: 36×28×59 Å

Secondary structure (DSSP, 8-state):
--HHHHHHHHHHHHHHHTT----S-----TTGGGSB-TTS-BSSHHHHHHHHHHHHHHHHHHHHHHH-----------TT----SPP------

Foldseek 3Di:
DP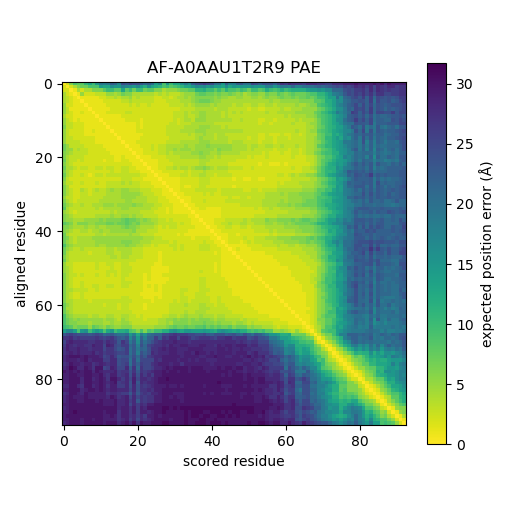VQVVVVVVVVVVCVVVVHDDDPDDQDDPPPVPQADPVGDGPDVVSVVSVVVSVVSVVVVVCCVVVVVPVPVPPDDDVPDDDPDDDPDDDDD

Mean predicted aligned error: 11.57 Å